Protein 4ICV (pdb70)

Secondary structure (DSSP, 8-state):
-EEEEEEE-TTS-GGG-EEEEEETT-BHHHHHHHHHHHHT--GGG-EEEEE-TTSTT--EE---TTSBTGGGT--TT-EEEEE-

Sequence (84 aa):
QQLLTLKIKYPHQLDQKVVLEKQQLPGSMTIQQKVKGLLSRLLKVPVSDLLLLSSYEESSPKKPGRREIELENDLKSLQQFYSVENGDCLLVVRRRW

InterPro domains:
  IPR000626 Ubiquitin-like domain [PF14560] (456-524)
  IPR000938 CAP Gly-rich domain [PF01302] (10-75)
  IPR000938 CAP Gly-rich domain [PS00845] (27-59)
  IPR000938 CAP Gly-rich domain [PS50245] (27-71)
  IPR000938 CAP Gly-rich domain [SM01052] (10-76)
  IPR029071 Ubiquitin-like domain superfamily [SSF54236] (440-527)
  IPR032675 Leucine-rich repeat domain superfamily [G3DSA:3.80.10.10] (96-245)
  IPR032675 Leucine-rich repeat domain superfamily [G3DSA:3.80.10.10] (246-395)
  IPR036859 CAP Gly-rich domain superfamily [G3DSA:2.30.30.190] (6-85)
  IPR036859 CAP Gly-rich domain superfamily [SSF74924] (8-142)
  IPR044079 TBCE, ubiquitin-like (Ubl) domain [cd17044] (444-526)

Foldseek 3Di:
DKAWAWEDEPVDDPVPTDIDIDDQQDFLLVVLVVVCVVPVNDSVFKWKWKDDPVHPPDTGTSPDRGGGNVVVPPHHYIYMYIYD

GO terms:
  GO:0007023 post-chaperonin tubulin folding pathway (P, IDA)
  GO:0007052 mitotic spindle organization (P, IMP)
  GO:0000226 microtubule cytoskeleton organization (P, IMP)
  GO:0005515 protein binding (F, IPI)
  GO:0051087 protein-folding chaperone binding (F, TAS)
  GO:0005874 microtubule (C, TAS)
  GO:0006457 protein folding (P, TAS)

CATH classification: 3.10.20.90

Radius of gyration: 11.72 Å; Cα contacts (8 Å, |Δi|>4): 189; chains: 1; bounding box: 24×27×28 Å

B-factor: mean 22.46, std 7.52, range [2.0, 72.84]

Organism: Homo sapiens (NCBI:txid9606)

Nearest PDB structures (foldseek):
  4icv-assembly1_A  TM=1.012E+00  e=1.070E-17  Homo sapiens
  4icu-assembly1_A  TM=9.624E-01  e=1.972E-15  Homo sapiens
  1wjn-assembly1_A  TM=9.183E-01  e=2.988E-13  Mus musculus
  6ml1-assembly1_C  TM=8.044E-01  e=9.537E-06  Homo sapiens
  4wph-assembly1_A  TM=6.714E-01  e=2.598E-03  Homo sapiens

Solvent-accessible surface area: 5594 Å² total; per-residue (Å²): 184,106,4,46,0,105,3,34,24,55,188,43,110,120,150,136,32,90,113,61,112,8,48,6,90,47,40,0,86,134,2,19,10,53,2,17,165,89,46,182,18,79,64,105,68,3,117,7,17,10,55,12,102,137,93,118,59,135,100,48,109,2,127,60,47,134,78,19,0,121,111,34,73,6,86,105,41,5,12,0,27,0,133,155

Structure (mmCIF, N/CA/C/O backbone):
data_4ICV
#
_entry.id   4ICV
#
_cell.length_a   42.270
_cell.length_b   65.830
_cell.length_c   73.570
_cell.angle_alpha   90.00
_cell.angle_beta   90.00
_cell.angle_gamma   90.00
#
_symmetry.space_group_name_H-M   'I 2 2 2'
#
loop_
_entity.id
_entity.type
_entity.pdbx_description
1 polymer 'Tubulin-specific chaperone E'
2 non-polymer 'PRASEODYMIUM ION'
3 water water
#
loop_
_atom_site.group_PDB
_atom_site.id
_atom_site.type_symbol
_atom_site.label_atom_id
_atom_site.label_alt_id
_atom_site.label_comp_id
_atom_site.label_asym_id
_atom_site.label_entity_id
_atom_site.label_seq_id
_atom_site.pdbx_PDB_ins_code
_atom_site.Cartn_x
_atom_site.Cartn_y
_atom_site.Cartn_z
_atom_site.occupancy
_atom_site.B_iso_or_equiv
_atom_site.auth_seq_id
_atom_site.auth_comp_id
_atom_site.auth_asym_id
_atom_site.auth_atom_id
_atom_site.pdbx_PDB_model_num
ATOM 1 N N . GLN A 1 2 ? 0.152 19.789 9.318 0.50 25.48 444 GLN A N 1
ATOM 2 C CA A GLN A 1 2 ? 0.374 20.840 10.350 0.25 24.73 444 GLN A CA 1
ATOM 3 C CA B GLN A 1 2 ? 0.362 20.835 10.359 0.25 25.15 444 GLN A CA 1
ATOM 4 C C . GLN A 1 2 ? 1.342 20.360 11.424 1.00 23.76 444 GLN A C 1
ATOM 5 O O . GLN A 1 2 ? 1.201 19.238 11.942 1.00 24.40 444 GLN A O 1
ATOM 16 N N . LEU A 1 3 ? 2.318 21.220 11.734 1.00 24.14 445 LEU A N 1
ATOM 17 C CA . LEU A 1 3 ? 3.305 20.996 12.799 1.00 21.38 445 LEU A CA 1
ATOM 18 C C . LEU A 1 3 ? 2.905 21.718 14.077 1.00 20.60 445 LEU A C 1
ATOM 19 O O . LEU A 1 3 ? 2.611 22.924 14.078 1.00 23.16 445 LEU A O 1
ATOM 24 N N . LEU A 1 4 ? 2.920 20.967 15.168 1.00 17.28 446 LEU A N 1
ATOM 25 C CA . LEU A 1 4 ? 2.574 21.466 16.496 1.00 16.46 446 LEU A CA 1
ATOM 26 C C . LEU A 1 4 ? 3.854 21.654 17.320 1.00 15.35 446 LEU A C 1
ATOM 27 O O . LEU A 1 4 ? 4.670 20.736 17.433 1.00 16.67 446 LEU A O 1
ATOM 32 N N . THR A 1 5 ? 4.039 22.839 17.886 1.00 15.62 447 THR A N 1
ATOM 33 C CA . THR A 1 5 ? 5.135 23.067 18.836 1.00 15.92 447 THR A CA 1
ATOM 34 C C . THR A 1 5 ? 4.559 22.892 20.236 1.00 15.32 447 THR A C 1
ATOM 35 O O . THR A 1 5 ? 3.676 23.657 20.658 1.00 16.69 447 THR A O 1
ATOM 39 N N . LEU A 1 6 ? 5.027 21.850 20.929 1.00 14.37 448 LEU A N 1
ATOM 40 C CA . LEU A 1 6 ? 4.455 21.426 22.206 1.00 14.71 448 LEU A CA 1
ATOM 41 C C . LEU A 1 6 ? 5.480 21.465 23.315 1.00 15.36 448 LEU A C 1
ATOM 42 O O . LEU A 1 6 ? 6.633 21.091 23.109 1.00 17.07 448 LEU A O 1
ATOM 47 N N . LYS A 1 7 ? 5.060 21.912 24.491 1.00 16.37 449 LYS A N 1
ATOM 48 C CA . LYS A 1 7 ? 5.868 21.741 25.681 1.00 16.89 449 LYS A CA 1
ATOM 49 C C . LYS A 1 7 ? 5.807 20.273 26.097 1.00 16.86 449 LYS A C 1
ATOM 50 O O . LYS A 1 7 ? 4.792 19.597 25.837 1.00 17.58 449 LYS A O 1
ATOM 56 N N . ILE A 1 8 ? 6.898 19.785 26.687 1.00 17.10 450 ILE A N 1
ATOM 57 C CA . ILE A 1 8 ? 6.979 18.404 27.168 1.00 18.04 450 ILE A CA 1
ATOM 58 C C . ILE A 1 8 ? 7.386 18.457 28.632 1.00 18.10 450 ILE A C 1
ATOM 59 O O . ILE A 1 8 ? 8.480 18.938 28.964 1.00 20.59 450 ILE A O 1
ATOM 64 N N . LYS A 1 9 ? 6.514 17.962 29.507 1.00 17.03 451 LYS A N 1
ATOM 65 C CA . LYS A 1 9 ? 6.754 18.032 30.937 1.00 18.26 451 LYS A CA 1
ATOM 66 C C . LYS A 1 9 ? 6.776 16.688 31.623 1.00 17.91 451 LYS A C 1
ATOM 67 O O . LYS A 1 9 ? 5.839 15.891 31.489 1.00 18.34 451 LYS A O 1
ATOM 73 N N . TYR A 1 10 ? 7.834 16.466 32.405 1.00 18.65 452 TYR A N 1
ATOM 74 C CA . TYR A 1 10 ? 7.964 15.284 33.251 1.00 20.19 452 TYR A CA 1
ATOM 75 C C . TYR A 1 10 ? 7.569 15.670 34.694 1.00 20.23 452 TYR A C 1
ATOM 76 O O . TYR A 1 10 ? 7.697 16.832 35.069 1.00 19.84 452 TYR A O 1
ATOM 85 N N . PRO A 1 11 ? 7.076 14.706 35.507 1.00 21.22 453 PRO A N 1
ATOM 86 C CA . PRO A 1 11 ? 6.523 15.086 36.822 1.00 21.91 453 PRO A CA 1
ATOM 87 C C . PRO A 1 11 ? 7.472 15.858 37.744 1.00 22.89 453 PRO A C 1
ATOM 88 O O . PRO A 1 11 ? 7.057 16.841 38.372 1.00 22.70 453 PRO A O 1
ATOM 92 N N . HIS A 1 12 ? 8.729 15.432 37.823 1.00 24.62 454 HIS A N 1
ATOM 93 C CA . HIS A 1 12 ? 9.679 16.060 38.742 1.00 26.95 454 HIS A CA 1
ATOM 94 C C . HIS A 1 12 ? 10.216 17.422 38.283 1.00 26.70 454 HIS A C 1
ATOM 95 O O . HIS A 1 12 ? 10.887 18.117 39.053 1.00 29.18 454 HIS A O 1
ATOM 102 N N . GLN A 1 13 ? 9.922 17.797 37.041 1.00 25.37 455 GLN A N 1
ATOM 103 C CA . GLN A 1 13 ? 10.382 19.065 36.486 1.00 24.86 455 GLN A CA 1
ATOM 1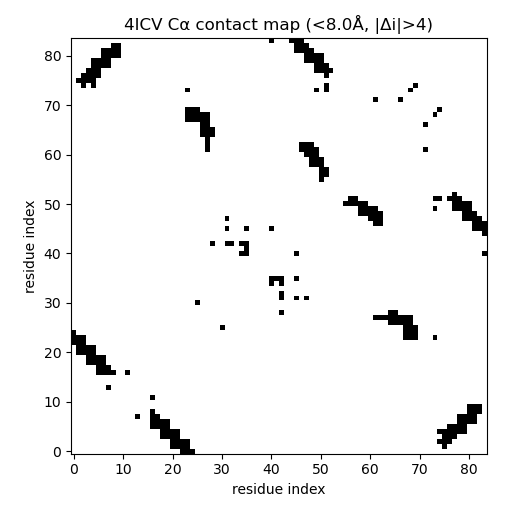04 C C . GLN A 1 13 ? 9.596 20.244 37.019 1.00 24.34 455 GLN A C 1
ATOM 105 O O . GLN A 1 13 ? 8.373 20.164 37.177 1.00 22.83 455 GLN A O 1
ATOM 111 N N . LEU A 1 14 ? 10.291 21.352 37.257 1.00 25.59 456 LEU A N 1
ATOM 112 C CA . LEU A 1 14 ? 9.661 22.655 37.453 1.00 26.09 456 LEU A CA 1
ATOM 113 C C . LEU A 1 14 ? 9.006 23.115 36.148 1.00 25.19 456 LEU A C 1
ATOM 114 O O . LEU A 1 14 ? 9.517 22.814 35.067 1.00 24.91 456 LEU A O 1
ATOM 119 N N . ASP A 1 15 ? 7.889 23.843 36.236 1.00 25.70 457 ASP A N 1
ATOM 120 C CA . AS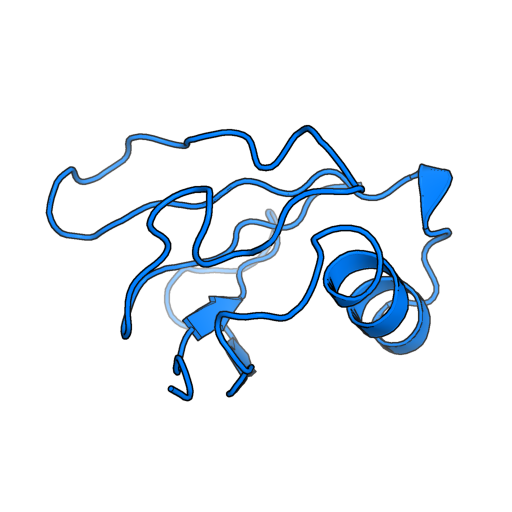P A 1 15 ? 7.272 24.439 35.040 1.00 26.04 457 ASP A CA 1
ATOM 121 C C . ASP A 1 15 ? 8.290 25.222 34.202 1.00 27.68 457 ASP A C 1
ATOM 122 O O . ASP A 1 15 ? 8.242 25.182 32.972 1.00 27.33 457 ASP A O 1
ATOM 127 N N . GLN A 1 16 ? 9.216 25.906 34.877 1.00 29.93 458 GLN A N 1
ATOM 128 C CA . GLN A 1 16 ? 10.218 26.759 34.222 1.00 31.48 458 GLN A CA 1
ATOM 129 C C . GLN A 1 16 ? 11.233 25.987 33.371 1.00 31.36 458 GLN A C 1
ATOM 130 O O . GLN A 1 16 ? 11.924 26.581 32.536 1.00 32.61 458 GLN A O 1
ATOM 136 N N . LYS A 1 17 ? 11.327 24.676 33.577 1.00 31.04 459 LYS A N 1
ATOM 137 C CA . LYS A 1 17 ? 12.348 23.855 32.920 1.00 31.51 459 LYS A CA 1
ATOM 138 C C . LYS A 1 17 ? 11.814 22.841 31.895 1.00 30.29 459 LYS A C 1
ATOM 139 O O . LYS A 1 17 ? 12.523 21.903 31.503 1.00 30.69 459 LYS A O 1
ATOM 145 N N . VAL A 1 18 ? 10.569 23.024 31.465 1.00 28.77 460 VAL A N 1
ATOM 146 C CA A VAL A 1 18 ? 9.931 22.141 30.493 0.30 27.91 460 VAL A CA 1
ATOM 147 C CA B VAL A 1 18 ? 9.966 22.105 30.486 0.70 27.99 460 VAL A CA 1
ATOM 148 C C . VAL A 1 18 ? 10.676 22.156 29.140 1.00 27.89 460 VAL A C 1
ATOM 149 O O . VAL A 1 18 ? 11.199 23.187 28.737 1.00 29.55 460 VAL A O 1
ATOM 156 N N . LEU A 1 19 ? 10.712 21.018 28.452 0.80 26.20 461 LEU A N 1
ATOM 157 C CA . LEU A 1 19 ? 11.321 20.958 27.115 0.80 24.92 461 LEU A CA 1
ATOM 158 C C . LEU A 1 19 ? 10.266 21.307 26.044 1.00 21.87 461 LEU A C 1
ATOM 159 O O . LEU A 1 19 ? 9.107 21.494 26.371 1.00 21.09 461 LEU A O 1
ATOM 164 N N . GLU A 1 20 ? 10.668 21.463 24.785 1.00 20.69 462 GLU A N 1
ATOM 165 C CA . GLU A 1 20 ? 9.700 21.539 23.678 1.00 18.36 462 GLU A CA 1
ATOM 166 C C . GLU A 1 20 ? 10.085 20.601 22.545 1.00 16.54 462 GLU A C 1
ATOM 167 O O . GLU A 1 20 ? 11.264 20.255 22.391 1.00 16.34 462 GLU A O 1
ATOM 173 N N . LYS A 1 21 ? 9.087 20.207 21.747 1.00 15.01 463 LYS A N 1
ATOM 174 C CA . LYS A 1 21 ? 9.309 19.460 20.515 1.00 15.01 463 LYS A CA 1
ATOM 175 C C . LYS A 1 21 ? 8.332 19.942 19.473 1.00 14.61 463 LYS A C 1
ATOM 176 O O . LYS A 1 21 ? 7.205 20.326 19.809 1.00 15.77 463 LYS A O 1
ATOM 182 N N . GLN A 1 22 ? 8.752 19.908 18.211 1.00 14.44 464 GLN A N 1
ATOM 183 C CA A GLN A 1 22 ? 7.837 20.138 17.098 0.70 15.25 464 GLN A CA 1
ATOM 184 C CA B GLN A 1 22 ? 7.843 20.138 17.084 0.30 14.84 464 GLN A CA 1
ATOM 185 C C . GLN A 1 22 ? 7.451 18.786 16.493 1.00 14.78 464 GLN A C 1
ATOM 186 O O . GLN A 1 22 ? 8.320 18.009 16.069 1.00 17.52 464 GLN A O 1
ATOM 197 N N . LEU A 1 23 ? 6.146 18.499 16.470 1.00 13.92 465 LEU A N 1
ATOM 198 C CA . LEU A 1 23 ? 5.633 17.215 15.984 1.00 15.25 465 LEU A CA 1
ATOM 199 C C . LEU A 1 23 ? 4.476 17.400 15.016 1.00 15.18 465 LEU A C 1
ATOM 200 O O . LEU A 1 23 ? 3.653 18.283 15.219 1.00 15.59 465 LEU A O 1
ATOM 205 N N . PRO A 1 24 ? 4.370 16.539 13.992 1.00 15.57 466 PRO A N 1
ATOM 206 C CA . PRO A 1 24 ? 3.175 16.630 13.148 1.00 16.29 466 PRO A CA 1
ATOM 207 C C . PRO A 1 24 ? 1.916 16.215 13.910 1.00 14.84 466 PRO A C 1
ATOM 208 O O . PRO A 1 24 ? 1.931 15.238 14.684 1.00 14.38 466 PRO A O 1
ATOM 212 N N . GLY A 1 25 ? 0.827 16.935 13.680 1.00 15.07 467 GLY A N 1
ATOM 213 C CA . GLY A 1 25 ? -0.430 16.578 14.324 1.00 14.83 467 GLY A CA 1
ATOM 214 C C . GLY A 1 25 ? -0.955 15.194 13.949 1.00 14.52 467 GLY A C 1
ATOM 215 O O . GLY A 1 25 ? -1.725 14.582 14.706 1.00 14.51 467 GLY A O 1
ATOM 216 N N . SER A 1 26 ? -0.552 14.706 12.781 1.00 14.99 468 SER A N 1
ATOM 217 C CA . SER A 1 26 ? -0.975 13.394 12.290 1.00 16.10 468 SER A CA 1
ATOM 218 C C . SER A 1 26 ? -0.243 12.231 12.983 1.00 15.61 468 SER A C 1
ATOM 219 O O . SER A 1 26 ? -0.586 11.060 12.770 1.00 16.70 468 SER A O 1
ATOM 222 N N . MET A 1 27 ? 0.787 12.538 13.775 1.00 14.35 469 MET A N 1
ATOM 223 C CA . MET A 1 27 ? 1.555 11.493 14.447 1.00 14.62 469 MET A CA 1
ATOM 224 C C . MET A 1 27 ? 0.663 10.713 15.420 1.00 13.76 469 MET A C 1
ATOM 225 O O . MET A 1 27 ? -0.058 11.297 16.236 1.00 13.58 469 MET A O 1
ATOM 230 N N . THR A 1 28 ? 0.727 9.386 15.343 1.00 14.26 470 THR A N 1
ATOM 231 C CA . THR A 1 28 ? -0.010 8.561 16.295 1.00 13.93 470 THR A CA 1
ATOM 232 C C . THR A 1 28 ? 0.596 8.614 17.694 1.00 14.09 470 THR A C 1
ATOM 233 O O . THR A 1 28 ? 1.809 8.848 17.870 1.00 14.14 470 THR A O 1
ATOM 237 N N . ILE A 1 29 ? -0.248 8.365 18.693 1.00 14.39 471 ILE A N 1
ATOM 238 C CA . ILE A 1 29 ? 0.210 8.300 20.076 1.00 14.08 471 ILE A CA 1
ATOM 239 C C . ILE A 1 29 ? 1.285 7.204 20.231 1.00 14.01 471 ILE A C 1
ATOM 240 O O . ILE A 1 29 ? 2.280 7.408 20.929 1.00 14.17 471 ILE A O 1
ATOM 245 N N . GLN A 1 30 ? 1.129 6.075 19.537 1.00 15.27 472 GLN A N 1
ATOM 246 C CA A GLN A 1 30 ? 2.175 5.055 19.630 0.40 15.64 472 GLN A CA 1
ATOM 247 C CA B GLN A 1 30 ? 2.144 5.014 19.491 0.60 16.18 472 GLN A CA 1
ATOM 248 C C . GLN A 1 30 ? 3.521 5.548 19.088 1.00 15.73 472 GLN A C 1
ATOM 249 O O . GLN A 1 30 ? 4.541 5.218 19.679 1.00 16.49 472 GLN A O 1
ATOM 260 N N . LYS A 1 31 ? 3.534 6.357 18.029 1.00 15.49 473 LYS A N 1
ATOM 261 C CA . LYS A 1 31 ? 4.795 6.907 17.515 1.00 16.37 473 LYS A CA 1
ATOM 262 C C . LYS A 1 31 ? 5.381 7.990 18.440 1.00 15.17 473 LYS A C 1
ATOM 263 O O . LYS A 1 31 ? 6.602 8.079 18.594 1.00 15.74 473 LYS A O 1
ATOM 269 N N . VAL A 1 32 ? 4.529 8.805 19.066 1.00 14.20 474 VAL A N 1
ATOM 270 C CA . VAL A 1 32 ? 5.003 9.763 20.078 1.00 14.29 474 VAL A CA 1
ATOM 271 C C . VAL A 1 32 ? 5.636 8.990 21.249 1.00 14.01 474 VAL A C 1
ATOM 272 O O . VAL A 1 32 ? 6.730 9.339 21.711 1.00 14.60 474 VAL A O 1
ATOM 276 N N . LYS A 1 33 ? 4.984 7.917 21.707 1.00 14.29 475 LYS A N 1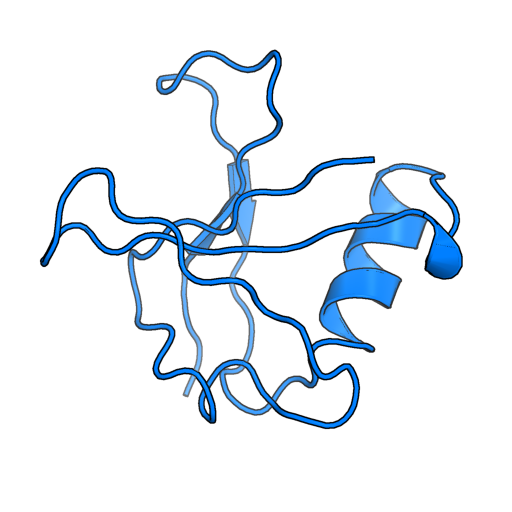
ATOM 277 C CA . LYS A 1 33 ? 5.579 7.076 22.749 1.00 14.84 475 LYS A CA 1
ATOM 278 C C . LYS A 1 33 ? 6.900 6.451 22.297 1.00 16.01 475 LYS A C 1
ATOM 279 O O . LYS A 1 33 ? 7.837 6.346 23.084 1.00 17.08 475 LYS A O 1
ATOM 285 N N . GLY A 1 34 ? 6.994 6.066 21.025 1.00 16.36 476 GLY A N 1
ATOM 286 C CA . GLY A 1 34 ? 8.255 5.503 20.513 1.00 17.82 476 GLY A CA 1
ATOM 287 C C . GLY A 1 34 ? 9.407 6.491 20.641 1.00 17.89 476 GLY A C 1
ATOM 288 O O . GLY A 1 34 ? 10.501 6.159 21.118 1.00 18.46 476 GLY A O 1
ATOM 289 N N . LEU A 1 35 ? 9.136 7.720 20.236 1.00 17.24 477 LEU A N 1
ATOM 290 C CA . LEU A 1 35 ? 10.094 8.806 20.306 1.00 18.66 477 LEU A CA 1
ATOM 291 C C . LEU A 1 35 ? 10.524 9.068 21.746 1.00 17.67 477 LEU A C 1
ATOM 292 O O . LEU A 1 35 ? 11.713 9.153 22.050 1.00 18.83 477 LEU A O 1
ATOM 297 N N . LEU A 1 36 ? 9.549 9.165 22.648 1.00 16.69 478 LEU A N 1
ATOM 298 C CA . LEU A 1 36 ? 9.840 9.396 24.053 1.00 16.41 478 LEU A CA 1
ATOM 299 C C . LEU A 1 36 ? 10.574 8.231 24.710 1.00 18.23 478 LEU A C 1
ATOM 300 O O . LEU A 1 36 ? 11.457 8.457 25.537 1.00 19.48 478 LEU A O 1
ATOM 305 N N . SER A 1 37 ? 10.232 7.005 24.308 1.00 18.70 479 SER A N 1
ATOM 306 C CA . SER A 1 37 ? 10.900 5.800 24.796 1.00 20.17 479 SER A CA 1
ATOM 307 C C . SER A 1 37 ? 12.390 5.806 24.469 1.00 21.70 479 SER A C 1
ATOM 308 O O . SER A 1 37 ? 13.232 5.481 25.318 1.00 23.59 479 SER A O 1
ATOM 311 N N . ARG A 1 38 ? 12.719 6.185 23.237 1.00 21.46 480 ARG A N 1
ATOM 312 C CA . ARG A 1 38 ? 14.120 6.200 22.809 1.00 22.65 480 ARG A CA 1
ATOM 313 C C . ARG A 1 38 ? 14.909 7.334 23.459 1.00 23.16 480 ARG A C 1
ATOM 314 O O . ARG A 1 38 ? 16.105 7.190 23.718 1.00 25.26 480 ARG A O 1
ATOM 322 N N . LEU A 1 39 ? 14.228 8.451 23.717 1.00 22.21 481 LEU A N 1
ATOM 323 C CA . LEU A 1 39 ? 14.821 9.594 24.407 1.00 22.94 481 LEU A CA 1
ATOM 324 C C . LEU A 1 39 ? 15.113 9.290 25.873 1.00 24.11 481 LEU A C 1
ATOM 325 O O . LEU A 1 39 ? 16.215 9.555 26.374 1.00 26.42 481 LEU A O 1
ATOM 330 N N . LEU A 1 40 ? 14.126 8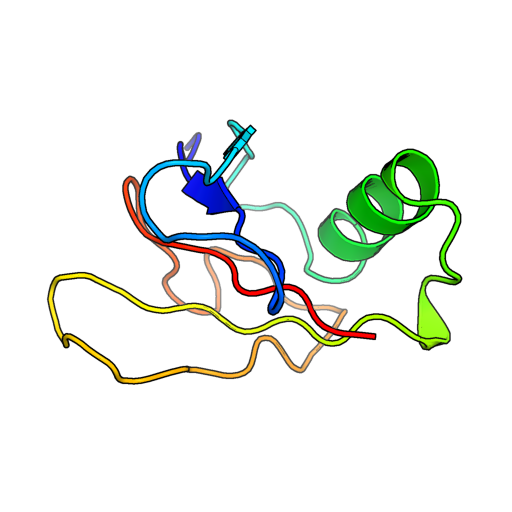.704 26.546 1.00 23.82 482 LEU A N 1
ATOM 331 C CA . LEU A 1 40 ? 14.170 8.487 27.990 1.00 24.41 482 LEU A CA 1
ATOM 332 C C . LEU A 1 40 ? 14.765 7.158 28.418 1.00 26.24 482 LEU A C 1
ATOM 333 O O . LEU A 1 40 ? 15.117 6.992 29.589 1.00 28.82 482 LEU A O 1
ATOM 338 N N . LYS A 1 41 ? 14.860 6.211 27.488 1.00 26.38 483 LYS A N 1
ATOM 339 C CA . LYS A 1 41 ? 15.251 4.820 27.807 1.00 27.84 483 LYS A CA 1
ATOM 340 C C . LYS A 1 41 ? 14.251 4.156 28.776 1.00 28.42 483 LYS A C 1
ATOM 341 O O . LYS A 1 41 ? 14.617 3.418 29.693 1.00 30.71 483 LYS A O 1
ATOM 347 N N . VAL A 1 42 ? 12.975 4.448 28.536 1.00 26.94 484 VAL A N 1
ATOM 348 C CA . VAL A 1 42 ? 11.846 3.855 29.269 1.00 27.34 484 VAL A CA 1
ATOM 349 C C . VAL A 1 42 ? 11.030 3.055 28.248 1.00 27.07 484 VAL A C 1
ATOM 350 O O . VAL A 1 42 ? 10.769 3.550 27.159 1.00 25.58 484 VAL A O 1
ATOM 354 N N . PRO A 1 43 ? 10.619 1.819 28.583 1.00 28.59 485 PRO A N 1
ATOM 355 C CA . PRO A 1 43 ? 9.856 1.048 27.596 1.00 28.38 485 PRO A CA 1
ATOM 356 C C . PRO A 1 43 ? 8.558 1.744 27.155 1.00 26.81 485 PRO A C 1
ATOM 357 O O . PRO A 1 43 ? 7.903 2.394 27.966 1.00 26.42 485 PRO A O 1
ATOM 361 N N . VAL A 1 44 ? 8.208 1.601 25.878 1.00 26.74 486 VAL A N 1
ATOM 362 C CA . VAL A 1 44 ? 6.942 2.116 25.333 1.00 25.21 486 VAL A CA 1
ATOM 363 C C . VAL A 1 44 ? 5.738 1.707 26.197 1.00 25.13 486 VAL A C 1
ATOM 364 O O . VAL A 1 44 ? 4.861 2.536 26.488 1.00 24.61 486 VAL A O 1
ATOM 368 N N . SER A 1 45 ? 5.700 0.435 26.597 1.00 25.76 487 SER A N 1
ATOM 369 C CA . SER A 1 45 ? 4.596 -0.099 27.390 1.00 26.24 487 SER A CA 1
ATOM 370 C C . SER A 1 45 ? 4.424 0.577 28.761 1.00 25.85 487 SER A C 1
ATOM 371 O O . SER A 1 45 ? 3.377 0.440 29.410 1.00 26.93 487 SER A O 1
ATOM 374 N N . ASP A 1 46 ? 5.451 1.294 29.206 1.00 25.34 488 ASP A N 1
ATOM 375 C CA . ASP A 1 46 ? 5.444 1.949 30.510 1.00 24.79 488 ASP A CA 1
ATOM 376 C C . ASP A 1 46 ? 5.043 3.427 30.488 1.00 23.49 488 ASP A C 1
ATOM 377 O O . ASP A 1 46 ? 4.739 4.025 31.530 1.00 24.55 488 ASP A O 1
ATOM 382 N N . LEU A 1 47 ? 5.039 4.023 29.307 1.00 20.81 489 LEU A N 1
ATOM 383 C CA . LEU A 1 47 ? 4.747 5.442 29.206 1.00 20.07 489 LEU A CA 1
ATOM 384 C C . LEU A 1 47 ? 3.253 5.739 29.248 1.00 20.63 489 LEU A C 1
ATOM 385 O O . LEU A 1 47 ? 2.453 5.059 28.599 1.00 21.75 489 LEU A O 1
ATOM 390 N N . LEU A 1 48 ? 2.906 6.771 30.013 1.00 20.17 490 LEU A N 1
ATOM 391 C CA . LEU A 1 48 ? 1.535 7.266 30.117 1.00 20.67 490 LEU A CA 1
ATOM 392 C C . LEU A 1 48 ? 1.526 8.726 29.722 1.00 19.52 490 LEU A C 1
ATOM 393 O O . LEU A 1 48 ? 2.211 9.545 30.340 1.00 21.24 490 LEU A O 1
ATOM 398 N N . LEU A 1 49 ? 0.762 9.039 28.681 1.00 17.78 491 LEU A N 1
ATOM 399 C CA A LEU A 1 49 ? 0.746 10.397 28.130 0.50 16.43 491 LEU A CA 1
ATOM 400 C CA B LEU A 1 49 ? 0.739 10.369 28.090 0.50 17.04 491 LEU A CA 1
ATOM 401 C C . LEU A 1 49 ? -0.611 11.044 28.324 1.00 16.67 491 LEU A C 1
ATOM 402 O O . LEU A 1 49 ? -1.665 10.399 28.168 1.00 17.70 491 LEU A O 1
ATOM 411 N N . SER A 1 50 ? -0.571 12.324 28.673 1.00 15.94 492 SER A N 1
ATOM 412 C CA A SER A 1 50 ? -1.763 13.163 28.742 0.50 15.38 492 SER A CA 1
ATOM 413 C CA B SER A 1 50 ? -1.767 13.158 28.727 0.50 15.28 492 SER A CA 1
ATOM 414 C C . SER A 1 50 ? -1.385 14.526 28.191 1.00 14.54 492 SER A C 1
ATOM 415 O O . SER A 1 50 ? -0.221 14.761 27.869 1.00 15.16 492 SER A O 1
ATOM 420 N N . TYR A 1 51 ? -2.350 15.430 28.079 1.00 15.07 493 TYR A N 1
ATOM 421 C CA . TYR A 1 51 ? -1.999 16.794 27.697 1.00 14.70 493 TYR A CA 1
ATOM 422 C C . TYR A 1 51 ? -2.889 17.811 28.382 1.00 15.48 493 TYR A C 1
ATOM 423 O O . TYR A 1 51 ? -3.971 17.483 28.888 1.00 15.88 493 TYR A O 1
ATOM 432 N N . GLU A 1 52 ? -2.419 19.050 28.378 1.00 16.03 494 GLU A N 1
ATOM 433 C CA A GLU A 1 52 ? -3.208 20.149 28.896 0.30 17.11 494 GLU A CA 1
ATOM 434 C CA B GLU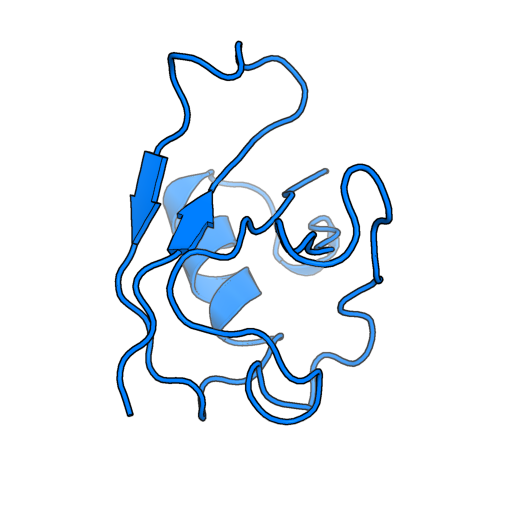 A 1 52 ? -3.139 20.185 28.954 0.70 17.21 494 GLU A CA 1
ATOM 435 C C . GLU A 1 52 ? -3.102 21.340 27.962 1.00 17.85 494 GLU A C 1
ATOM 436 O O . GLU A 1 52 ? -2.080 21.528 27.292 1.00 17.53 494 GLU A O 1
ATOM 447 N N . SER A 1 53 ? -4.187 22.111 27.904 1.00 19.23 495 SER A N 1
ATOM 448 C CA A SER A 1 53 ? -4.238 23.314 27.079 0.30 20.97 495 SER A CA 1
ATOM 449 C CA B SER A 1 53 ? -4.284 23.307 27.070 0.70 20.76 495 SER A CA 1
ATOM 450 C C . SER A 1 53 ? -4.429 24.559 27.946 1.00 22.76 495 SER A C 1
ATOM 451 O O . SER A 1 53 ? -5.140 24.516 28.952 1.00 23.07 495 SER A O 1
ATOM 456 N N . PRO A 1 54 ? -3.769 25.679 27.565 1.00 24.40 496 PRO A N 1
ATOM 457 C CA . PRO A 1 54 ? -3.935 26.926 28.321 1.00 27.19 496 PRO A CA 1
ATOM 458 C C . PRO A 1 54 ? -5.359 27.464 28.227 1.00 29.30 496 PRO A C 1
ATOM 459 O O . PRO A 1 54 ? -5.732 28.352 29.002 0.80 31.02 496 PRO A O 1
ATOM 463 N N . LYS A 1 55 ? -6.161 26.912 27.317 1.00 29.83 497 LYS A N 1
ATOM 464 C CA . LYS A 1 55 ? -7.569 27.290 27.196 1.00 31.84 497 LYS A CA 1
ATOM 465 C C . LYS A 1 55 ? -8.396 26.776 28.388 1.00 31.42 497 LYS A C 1
ATOM 466 O O . LYS A 1 55 ? -9.447 27.340 28.699 1.00 33.48 497 LYS A O 1
ATOM 472 N N . LYS A 1 56 ? -7.912 25.708 29.034 1.00 29.34 498 LYS A N 1
ATOM 473 C CA . LYS A 1 56 ? -8.584 25.057 30.167 1.00 28.41 498 LYS A CA 1
ATOM 474 C C . LYS A 1 56 ? -7.527 24.697 31.222 1.00 26.87 498 LYS A C 1
ATOM 475 O O . LYS A 1 56 ? -7.164 23.510 31.389 1.00 24.58 498 LYS A O 1
ATOM 481 N N . PRO A 1 57 ? -7.019 25.720 31.939 1.00 26.76 499 PRO A N 1
ATOM 482 C CA . PRO A 1 57 ? -5.834 25.547 32.776 1.00 26.29 499 PRO A CA 1
ATOM 483 C C . PRO A 1 57 ? -5.993 24.463 33.843 1.00 25.58 499 PRO A C 1
ATOM 484 O O . PRO A 1 57 ? -6.960 24.475 34.622 1.00 26.35 499 PRO A O 1
ATOM 488 N N . GLY A 1 58 ? -5.039 23.535 33.860 1.00 23.73 500 GLY A N 1
ATOM 489 C CA . GLY A 1 58 ? -5.007 22.484 34.857 1.00 22.91 500 GLY A CA 1
ATOM 490 C C . GLY A 1 58 ? -5.659 21.178 34.462 1.00 21.10 500 GLY A C 1
ATOM 491 O O . GLY A 1 58 ? -5.352 20.145 35.051 1.00 20.90 500 GLY A O 1
ATOM 492 N N . ARG A 1 59 ? -6.572 21.214 33.492 1.00 20.24 501 ARG A N 1
ATOM 493 C CA A ARG A 1 59 ? -7.256 19.998 33.071 0.55 20.30 501 ARG A CA 1
ATOM 494 C CA B ARG A 1 59 ? -7.260 20.002 33.059 0.45 19.94 501 ARG A CA 1
ATOM 495 C C . ARG A 1 59 ? -6.336 19.111 32.227 1.00 19.16 501 ARG A C 1
ATOM 496 O O . ARG A 1 59 ? -5.789 19.554 31.205 1.00 20.64 501 ARG A O 1
ATOM 511 N N . GLU A 1 60 ? -6.169 17.861 32.662 1.00 17.90 502 GLU A N 1
ATOM 512 C CA . GLU A 1 60 ? -5.410 16.872 31.902 1.00 17.80 502 GLU A CA 1
ATOM 513 C C . GLU A 1 60 ? -6.361 15.960 31.146 1.00 17.73 502 GLU A C 1
ATOM 514 O O . GLU A 1 60 ? -7.357 15.478 31.709 1.00 21.01 502 GLU A O 1
ATOM 520 N N . ILE A 1 61 ? -6.069 15.751 29.866 1.00 17.34 503 ILE A N 1
ATOM 521 C CA . ILE A 1 61 ? -6.813 14.820 29.017 1.00 17.48 503 ILE A CA 1
ATOM 522 C C . ILE A 1 61 ? -5.879 13.659 28.661 1.00 16.72 503 ILE A C 1
ATOM 523 O O . ILE A 1 61 ? -4.775 13.873 28.140 1.00 16.08 503 ILE A O 1
ATOM 528 N N . GLU A 1 62 ? -6.287 12.436 28.974 1.00 17.87 504 GLU A N 1
ATOM 529 C CA . GLU A 1 62 ? -5.447 11.273 28.668 1.00 17.71 504 GLU A CA 1
ATOM 530 C C . GLU A 1 62 ? -5.369 10.999 27.170 1.00 17.30 504 GLU A C 1
ATOM 531 O O . GLU A 1 62 ? -6.381 11.013 26.464 1.00 18.16 504 GLU A O 1
ATOM 537 N N . LEU A 1 63 ? -4.146 10.788 26.693 1.00 16.62 505 LEU A N 1
ATOM 538 C CA . LEU A 1 63 ? -3.893 10.357 25.314 1.00 16.52 505 LEU A CA 1
ATOM 539 C C . LEU A 1 63 ? -3.790 8.842 25.335 1.00 18.56 505 LEU A C 1
ATOM 540 O O . LEU A 1 63 ? -2.701 8.262 25.339 1.00 19.22 505 LEU A O 1
ATOM 545 N N . GLU A 1 64 ? -4.963 8.218 25.378 1.00 20.67 506 GLU A N 1
ATOM 546 C CA . GLU A 1 64 ? -5.100 6.813 25.769 1.00 22.36 506 GLU A CA 1
ATOM 547 C C . GLU A 1 64 ? -4.921 5.793 24.630 1.00 21.72 506 GLU A C 1
ATOM 548 O O . GLU A 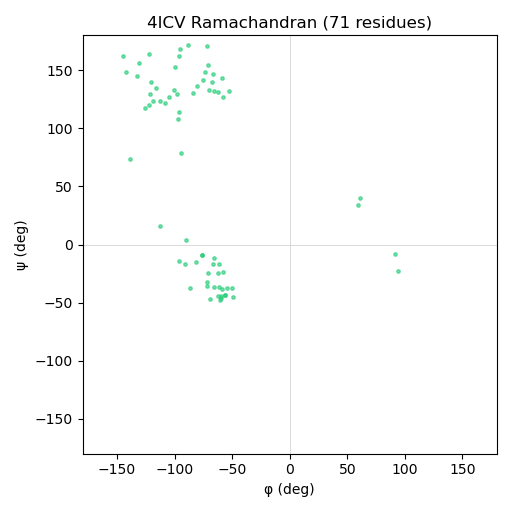1 64 ? -4.357 4.707 24.816 1.00 23.78 506 GLU A O 1
ATOM 554 N N . ASN A 1 65 ? -5.411 6.140 23.449 1.00 19.05 507 ASN A N 1
ATOM 555 C CA . ASN A 1 65 ? -5.530 5.176 22.367 1.00 18.08 507 ASN A CA 1
ATOM 556 C C . ASN A 1 65 ? -4.320 5.318 21.460 1.00 17.58 507 ASN A C 1
ATOM 557 O O . ASN A 1 65 ? -4.187 6.277 20.707 1.00 16.83 507 ASN A O 1
ATOM 562 N N . ASP A 1 66 ? -3.439 4.332 21.533 1.00 17.75 508 ASP A N 1
ATOM 563 C CA . ASP A 1 66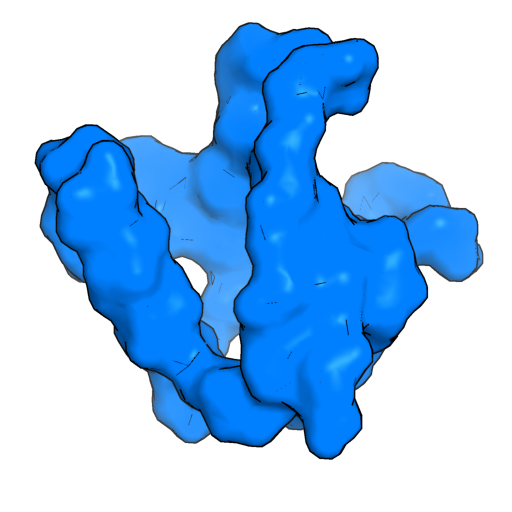 ? -2.180 4.358 20.778 1.00 18.38 508 ASP A CA 1
ATOM 564 C C . ASP A 1 66 ? -2.350 4.474 19.248 1.00 18.04 508 ASP A C 1
ATOM 565 O O . ASP A 1 66 ? -1.451 4.939 18.568 1.00 17.88 508 ASP A O 1
ATOM 570 N N . LEU A 1 67 ? -3.505 4.058 18.724 1.00 17.63 509 LEU A N 1
ATOM 571 C CA . LEU A 1 67 ? -3.779 4.069 17.280 1.00 18.49 509 LEU A CA 1
ATOM 572 C C . LEU A 1 67 ? -4.206 5.426 16.741 1.00 17.34 509 LEU A C 1
ATOM 573 O O . LEU A 1 67 ? -4.199 5.641 15.538 1.00 18.95 509 LEU A O 1
ATOM 578 N N . LYS A 1 68 ? -4.584 6.335 17.637 1.00 15.73 510 LYS A N 1
ATOM 579 C CA . LYS A 1 68 ? -5.108 7.637 17.238 1.00 15.80 510 LYS A CA 1
ATOM 580 C C . LYS A 1 68 ? -4.020 8.691 17.246 1.00 15.23 510 LYS A C 1
ATOM 581 O O . LYS A 1 68 ? -2.970 8.508 17.850 1.00 16.29 510 LYS A O 1
ATOM 587 N N . SER A 1 69 ? -4.273 9.806 16.573 1.00 14.71 511 SER A N 1
ATOM 588 C CA . SER A 1 69 ? -3.256 10.849 16.406 1.00 13.41 511 SER A CA 1
ATOM 589 C C . SER A 1 69 ? -3.378 11.955 17.455 1.00 12.30 511 SER A C 1
ATOM 590 O O . SER A 1 69 ? -4.400 12.072 18.165 1.00 12.93 511 SER A O 1
ATOM 593 N N . LEU A 1 70 ? -2.360 12.808 17.527 1.00 12.03 512 LEU A N 1
ATOM 594 C CA . LEU A 1 70 ? -2.473 14.024 18.343 1.00 11.59 512 LEU A CA 1
ATOM 595 C C . LEU A 1 70 ? -3.699 14.863 17.915 1.00 12.24 512 LEU A C 1
ATOM 596 O O . LEU A 1 70 ? -4.454 15.389 18.766 1.00 12.53 512 LEU A O 1
ATOM 601 N N . GLN A 1 71 ? -3.887 14.998 16.595 1.00 12.69 513 GLN A N 1
ATOM 602 C CA A GLN A 1 71 ? -5.029 15.746 16.020 0.55 13.20 513 GLN A CA 1
ATOM 603 C CA B GLN A 1 71 ? -5.020 15.758 16.049 0.45 13.11 513 GLN A CA 1
ATOM 604 C C . GLN A 1 71 ? -6.378 15.168 16.467 1.00 12.79 513 GLN A C 1
ATOM 605 O O . GLN A 1 71 ? -7.328 15.912 16.732 1.00 13.96 513 GLN A O 1
ATOM 616 N N . PHE A 1 72 ? -6.470 13.833 16.551 1.00 12.67 514 PHE A N 1
ATOM 617 C CA . PHE A 1 72 ? -7.702 13.166 17.002 1.00 13.07 514 PHE A CA 1
ATOM 618 C C . PHE A 1 72 ? -8.144 13.692 18.361 1.00 12.53 514 PHE A C 1
ATOM 619 O O . PHE A 1 72 ? -9.353 13.824 18.618 1.00 13.13 514 PHE A O 1
ATOM 627 N N . TYR A 1 73 ? -7.165 13.969 19.227 1.00 13.31 515 TYR A N 1
ATOM 628 C CA . TYR A 1 73 ? -7.410 14.452 20.578 1.00 12.95 515 TYR A CA 1
ATOM 629 C C . TYR A 1 73 ? -7.469 15.977 20.661 1.00 13.75 515 TYR A C 1
ATOM 630 O O . TYR A 1 73 ? -7.596 16.540 21.752 1.00 15.24 515 TYR A O 1
ATOM 639 N N . SER A 1 74 ? -7.367 16.646 19.508 1.00 13.43 516 SER A N 1
ATOM 640 C CA . SER A 1 74 ? -7.360 18.123 19.434 1.00 14.28 516 SER A CA 1
ATOM 641 C C . SER A 1 74 ? -6.217 18.790 20.219 1.00 13.58 516 SER A C 1
ATOM 642 O O . SER A 1 74 ? -6.369 19.909 20.729 1.00 14.74 516 SER A O 1
ATOM 645 N N . VAL A 1 75 ? -5.052 18.129 20.259 1.00 12.51 517 VAL A N 1
ATOM 646 C CA . VAL A 1 75 ? -3.845 18.771 20.754 1.00 12.02 517 VAL A CA 1
ATOM 647 C C . VAL A 1 75 ? -3.487 19.904 19.771 1.00 12.29 517 VAL A C 1
ATOM 648 O O . VAL A 1 75 ? -3.488 19.691 18.558 1.00 13.93 517 VAL A O 1
ATOM 652 N N . GLU A 1 76 ? -3.195 21.093 20.298 1.00 12.66 518 GLU A N 1
ATOM 653 C CA . GLU A 1 76 ? -2.957 22.285 19.476 1.00 13.11 518 GLU A CA 1
ATOM 654 C C . GLU A 1 76 ? -1.581 22.886 19.751 1.00 12.53 518 GLU A C 1
ATOM 655 O O . GLU A 1 76 ? -0.937 22.609 20.783 1.00 13.80 518 GLU A O 1
ATOM 661 N N . ASN A 1 77 ? -1.146 23.740 18.838 1.00 13.39 519 ASN A N 1
ATOM 662 C CA . ASN A 1 77 ? 0.116 24.455 19.004 1.00 14.23 519 ASN A CA 1
ATOM 663 C C . ASN A 1 77 ? 0.148 25.169 20.355 1.00 15.55 519 ASN A C 1
ATOM 664 O O . ASN A 1 77 ? -0.820 25.871 20.716 1.00 16.97 519 ASN A O 1
ATOM 669 N N . GLY A 1 78 ? 1.246 25.004 21.094 1.00 16.22 520 GLY A N 1
ATOM 670 C CA . GLY A 1 78 ? 1.389 25.647 22.388 1.00 17.20 520 GLY A CA 1
ATOM 671 C C . GLY A 1 78 ? 0.900 24.825 23.578 1.00 16.90 520 GLY A C 1
ATOM 672 O O . GLY A 1 78 ? 1.104 25.218 24.734 1.00 19.76 520 GLY A O 1
ATOM 673 N N . ASP A 1 79 ? 0.243 23.690 23.325 1.00 15.42 521 ASP A N 1
ATOM 674 C CA . ASP A 1 79 ? -0.207 22.832 24.428 1.00 14.92 521 ASP A CA 1
ATOM 675 C C . ASP A 1 79 ? 0.981 22.122 25.077 1.00 14.51 521 ASP A C 1
ATOM 676 O O . ASP A 1 79 ? 2.111 22.177 24.581 1.00 15.69 521 ASP A O 1
ATOM 681 N N . CYS A 1 80 ? 0.713 21.468 26.202 1.00 15.24 522 CYS A N 1
ATOM 682 C CA . CYS A 1 80 ? 1.735 20.753 26.948 1.00 15.79 522 CYS A CA 1
ATOM 683 C C . CYS A 1 80 ? 1.435 19.261 27.043 1.00 15.05 522 CYS A C 1
ATOM 684 O O . CYS A 1 80 ? 0.366 18.868 27.526 1.00 16.23 522 CYS A O 1
ATOM 687 N N . LEU A 1 81 ? 2.380 18.441 26.579 1.00 14.75 523 LEU A N 1
ATOM 688 C CA . LEU A 1 81 ? 2.315 16.993 26.781 1.00 14.81 523 LEU A CA 1
ATOM 689 C C . LEU A 1 81 ? 2.881 16.659 28.159 1.00 15.18 523 LEU A C 1
ATOM 690 O O . LEU A 1 81 ? 3.976 17.098 28.512 1.00 16.46 523 LEU A O 1
ATOM 695 N N . LEU A 1 82 ? 2.146 15.865 28.920 1.00 14.95 524 LEU A N 1
ATOM 696 C CA . LEU A 1 82 ? 2.556 15.448 30.257 1.00 15.45 524 LEU A CA 1
ATOM 697 C C . LEU A 1 82 ? 2.928 13.979 30.144 1.00 16.14 524 LEU A C 1
ATOM 698 O O . LEU A 1 82 ? 2.107 13.148 29.764 1.00 17.33 524 LEU A O 1
ATOM 703 N N . VAL A 1 83 ? 4.173 13.662 30.494 1.00 16.47 525 VAL A N 1
ATOM 704 C CA A VAL A 1 83 ? 4.743 12.320 30.316 0.50 17.12 525 VAL A CA 1
ATOM 705 C CA B VAL A 1 83 ? 4.659 12.292 30.328 0.50 18.23 525 VAL A CA 1
ATOM 706 C C . VAL A 1 83 ? 5.041 11.682 31.665 1.00 19.64 525 VAL A C 1
ATOM 707 O O . VAL A 1 83 ? 5.818 12.249 32.426 1.00 21.67 525 VAL A O 1
ATOM 714 N N . ARG A 1 84 ? 4.450 10.515 31.928 1.00 19.85 526 ARG A N 1
ATOM 715 C CA A ARG A 1 84 ? 4.651 9.776 33.185 0.50 22.09 526 ARG A CA 1
ATOM 716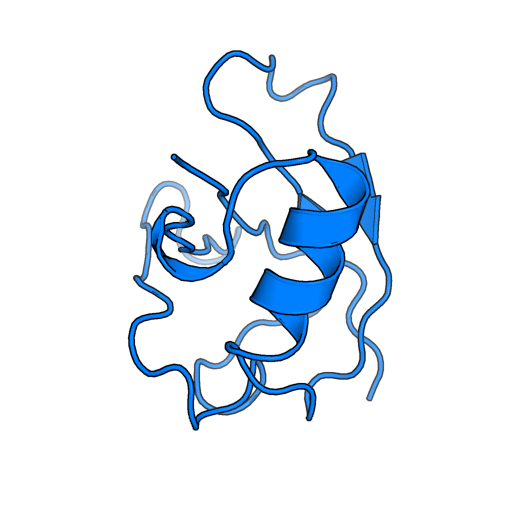 C CA B ARG A 1 84 ? 4.678 9.780 33.173 0.25 21.96 526 ARG A CA 1
ATOM 717 C CA C ARG A 1 84 ? 4.645 9.766 33.174 0.25 22.01 526 ARG A CA 1
ATOM 718 C C . ARG A 1 84 ? 5.085 8.342 32.888 1.00 22.31 526 ARG A C 1
ATOM 719 O O . ARG A 1 84 ? 4.805 7.817 31.826 1.00 22.44 526 ARG A O 1
ATOM 741 N N . TRP A 1 85 ? 5.763 7.727 33.851 1.00 24.12 527 TRP A N 1
ATOM 742 C CA . TRP A 1 85 ? 6.111 6.305 33.794 1.00 25.60 527 TRP A CA 1
ATOM 743 C C . TRP A 1 85 ? 6.356 5.809 35.210 1.00 27.65 527 TRP A C 1
ATOM 744 O O . TRP A 1 85 ? 6.607 4.622 35.432 1.00 28.90 527 TRP A O 1
#